Protein AF-A0A8S2ZDQ5-F1 (afdb_monomer_lite)

Foldseek 3Di:
DDDDDPQWDQDPVVRFTWGNPDDDDDDQKDWDQDPVRDIDIDGDAKDWDFADTHPVDGDIWMWGPPDPPFTATPVDRDGD

Structure (mmCIF, N/CA/C/O backbone):
data_AF-A0A8S2ZDQ5-F1
#
_entry.id   AF-A0A8S2ZDQ5-F1
#
loop_
_atom_site.group_PDB
_atom_site.id
_atom_site.type_symbol
_atom_site.label_atom_id
_atom_site.label_alt_id
_atom_site.label_comp_id
_atom_site.label_asym_id
_atom_site.label_entity_id
_atom_site.label_seq_id
_atom_site.pdbx_PDB_ins_code
_atom_site.Cartn_x
_atom_site.Cartn_y
_atom_site.Cartn_z
_atom_site.occupancy
_atom_site.B_iso_or_equiv
_atom_site.auth_seq_id
_atom_site.auth_comp_id
_atom_site.auth_asym_id
_atom_site.auth_atom_id
_atom_site.pdbx_PDB_model_num
ATOM 1 N N . LEU A 1 1 ? -8.716 8.663 7.831 1.00 90.44 1 LEU A N 1
ATOM 2 C CA . LEU A 1 1 ? -7.255 8.440 7.900 1.00 90.44 1 LEU A CA 1
ATOM 3 C C . LEU A 1 1 ? -6.765 7.992 6.529 1.00 90.44 1 LEU A C 1
ATOM 5 O O . LEU A 1 1 ? -7.380 7.099 5.963 1.00 90.44 1 LEU A O 1
ATOM 9 N N . ILE A 1 2 ? -5.708 8.608 5.997 1.00 94.38 2 ILE A N 1
ATOM 10 C CA . ILE A 1 2 ? -5.034 8.167 4.765 1.00 94.38 2 ILE A CA 1
ATOM 11 C C . ILE A 1 2 ? -3.613 7.769 5.156 1.00 94.38 2 ILE A C 1
ATOM 13 O O . ILE A 1 2 ? -2.906 8.562 5.774 1.00 94.38 2 ILE A O 1
ATOM 17 N N . LEU A 1 3 ? -3.207 6.546 4.816 1.00 93.81 3 LEU A N 1
ATOM 18 C CA . LEU A 1 3 ? -1.867 6.030 5.089 1.00 93.81 3 LEU A CA 1
ATOM 19 C C . LEU A 1 3 ? -1.108 5.872 3.773 1.00 93.81 3 LEU A C 1
ATOM 21 O O . LEU A 1 3 ? -1.536 5.127 2.895 1.00 93.81 3 LEU A O 1
ATOM 25 N N . LEU A 1 4 ? 0.030 6.557 3.647 1.00 94.81 4 LEU A N 1
ATOM 26 C CA . LEU A 1 4 ? 0.930 6.409 2.506 1.00 94.81 4 LEU A CA 1
ATOM 27 C C . LEU A 1 4 ? 2.093 5.490 2.883 1.00 94.81 4 LEU A C 1
ATOM 29 O O . LEU A 1 4 ? 2.987 5.873 3.638 1.00 94.81 4 LEU A O 1
ATOM 33 N N . LEU A 1 5 ? 2.109 4.284 2.318 1.00 94.44 5 LEU A N 1
ATOM 34 C CA . LEU A 1 5 ? 3.256 3.388 2.422 1.00 94.44 5 LEU A CA 1
ATOM 35 C C . LEU A 1 5 ? 4.364 3.882 1.484 1.00 94.44 5 LEU A C 1
ATOM 37 O O . LEU A 1 5 ? 4.221 3.829 0.261 1.00 94.44 5 LEU A O 1
ATOM 41 N N . LYS A 1 6 ? 5.484 4.346 2.049 1.00 94.62 6 LYS A N 1
ATOM 42 C CA . LYS A 1 6 ? 6.662 4.806 1.294 1.00 94.62 6 LYS A CA 1
ATOM 43 C C . LYS A 1 6 ? 7.400 3.624 0.661 1.00 94.62 6 LYS A C 1
ATOM 45 O O . LYS A 1 6 ? 8.436 3.192 1.151 1.00 94.62 6 LYS A O 1
ATOM 50 N N . ARG A 1 7 ? 6.844 3.084 -0.427 1.00 96.06 7 ARG A N 1
ATOM 51 C CA . ARG A 1 7 ? 7.421 1.934 -1.136 1.00 96.06 7 ARG A CA 1
ATOM 52 C C . ARG A 1 7 ? 8.546 2.297 -2.093 1.00 96.06 7 ARG A C 1
ATOM 54 O O . ARG A 1 7 ? 9.286 1.402 -2.452 1.00 96.06 7 ARG A O 1
ATOM 61 N N . PHE A 1 8 ? 8.698 3.551 -2.508 1.00 96.44 8 PHE A N 1
ATOM 62 C CA . PHE A 1 8 ? 9.812 3.969 -3.362 1.00 96.44 8 PHE A CA 1
ATOM 63 C C . PHE A 1 8 ? 10.840 4.741 -2.549 1.00 96.44 8 PHE A C 1
ATOM 65 O O . PHE A 1 8 ? 10.512 5.758 -1.936 1.00 96.44 8 PHE A O 1
ATOM 72 N N . VAL A 1 9 ? 12.078 4.254 -2.550 1.00 95.38 9 VAL A N 1
ATOM 73 C CA . VAL A 1 9 ? 13.178 4.816 -1.763 1.00 95.38 9 VAL A CA 1
ATOM 74 C C . VAL A 1 9 ? 14.344 5.119 -2.694 1.00 95.38 9 VAL A C 1
ATOM 76 O O . VAL A 1 9 ? 14.681 4.316 -3.560 1.00 95.38 9 VAL A O 1
ATOM 79 N N . HIS A 1 10 ? 14.949 6.296 -2.538 1.00 94.81 10 HIS A N 1
ATOM 80 C CA . HIS A 1 10 ? 16.115 6.683 -3.325 1.00 94.81 10 HIS A CA 1
ATOM 81 C C . HIS A 1 10 ? 17.350 5.907 -2.853 1.00 94.81 10 HIS A C 1
ATOM 83 O O . HIS A 1 10 ? 17.862 6.144 -1.753 1.00 94.81 10 HIS A O 1
ATOM 89 N N . ASN A 1 11 ? 17.855 5.014 -3.695 1.00 93.19 11 ASN A N 1
ATOM 90 C CA . ASN A 1 11 ? 19.113 4.325 -3.477 1.00 93.19 11 ASN A CA 1
ATOM 91 C C . ASN A 1 11 ? 20.267 5.257 -3.876 1.00 93.19 11 ASN A C 1
ATOM 93 O O . ASN A 1 11 ? 20.455 5.602 -5.041 1.00 93.19 11 ASN A O 1
ATOM 97 N N . ARG A 1 12 ? 21.054 5.686 -2.884 1.00 94.25 12 ARG A N 1
ATOM 98 C CA . ARG A 1 12 ? 22.176 6.617 -3.086 1.00 94.25 12 ARG A CA 1
ATOM 99 C C . ARG A 1 12 ? 23.355 6.000 -3.842 1.00 94.25 12 ARG A C 1
ATOM 101 O O . ARG A 1 12 ? 24.127 6.752 -4.418 1.00 94.25 12 ARG A O 1
ATOM 108 N N . LEU A 1 13 ? 23.492 4.674 -3.838 1.00 94.50 13 LEU A N 1
ATOM 109 C CA . LEU A 1 13 ? 24.568 3.976 -4.546 1.00 94.50 13 LEU A CA 1
ATOM 110 C C . LEU A 1 13 ? 24.278 3.903 -6.046 1.00 94.50 13 LEU A C 1
ATOM 112 O O . LEU A 1 13 ? 25.168 4.120 -6.860 1.00 94.50 13 LEU A O 1
ATOM 116 N N . THR A 1 14 ? 23.027 3.618 -6.411 1.00 91.88 14 THR A N 1
ATOM 117 C CA . THR A 1 14 ? 22.605 3.505 -7.816 1.00 91.88 14 THR A CA 1
ATOM 118 C C . THR A 1 14 ? 22.099 4.830 -8.392 1.00 91.88 14 THR A C 1
ATOM 120 O O . THR A 1 14 ? 21.959 4.949 -9.609 1.00 91.88 14 THR A O 1
ATOM 123 N N . GLY A 1 15 ? 21.814 5.823 -7.539 1.00 93.50 15 GLY A N 1
ATOM 124 C CA . GLY A 1 15 ? 21.230 7.113 -7.921 1.00 93.50 15 GLY A CA 1
ATOM 125 C C . GLY A 1 15 ? 19.786 7.005 -8.421 1.00 93.50 15 GLY A C 1
ATOM 126 O O . GLY A 1 15 ? 19.296 7.903 -9.104 1.00 93.50 15 GLY A O 1
ATOM 127 N N . LYS A 1 16 ? 19.114 5.880 -8.151 1.00 91.50 16 LYS A N 1
ATOM 128 C CA . LYS A 1 16 ? 17.779 5.558 -8.667 1.00 91.50 16 LYS A CA 1
ATOM 129 C C . LYS A 1 16 ? 16.796 5.327 -7.529 1.00 91.50 16 LYS A C 1
ATOM 131 O O . LYS A 1 16 ? 17.173 4.984 -6.413 1.00 91.50 16 LYS A O 1
ATOM 136 N N . TYR A 1 17 ? 15.511 5.490 -7.824 1.00 94.88 17 TYR A N 1
ATOM 137 C CA . TYR A 1 17 ? 14.454 5.054 -6.920 1.00 94.88 17 TYR A CA 1
ATOM 138 C C . TYR A 1 17 ? 14.179 3.571 -7.118 1.00 94.88 17 TYR A C 1
ATOM 140 O O . TYR A 1 17 ? 13.947 3.118 -8.239 1.00 94.88 17 TYR A O 1
ATOM 148 N N . GLU A 1 18 ? 14.162 2.839 -6.015 1.00 95.19 18 GLU A N 1
ATOM 149 C CA . GLU A 1 18 ? 13.911 1.406 -5.985 1.00 95.19 18 GLU A CA 1
ATOM 150 C C . GLU A 1 18 ? 12.654 1.131 -5.163 1.00 95.19 18 GLU A C 1
ATOM 152 O O . GLU A 1 18 ? 12.375 1.802 -4.161 1.00 95.19 18 GLU A O 1
ATOM 157 N N . LYS A 1 19 ? 11.856 0.164 -5.619 1.00 96.06 19 LYS A N 1
ATOM 158 C CA . LYS A 1 19 ? 10.649 -0.249 -4.914 1.00 96.06 19 LYS A CA 1
ATOM 159 C C . LYS A 1 19 ? 10.998 -1.261 -3.827 1.00 96.06 19 LYS A C 1
ATOM 161 O O . LYS A 1 19 ? 11.518 -2.330 -4.122 1.00 96.06 19 LYS A O 1
ATOM 166 N N . CYS A 1 20 ? 10.632 -0.962 -2.588 1.00 95.12 20 CYS A N 1
ATOM 167 C CA . CYS A 1 20 ? 10.607 -1.905 -1.481 1.00 95.12 20 CYS A CA 1
ATOM 168 C C . CYS A 1 20 ? 9.495 -2.940 -1.716 1.00 95.12 20 CYS A C 1
ATOM 170 O O . CYS A 1 20 ? 8.296 -2.616 -1.744 1.00 95.12 20 CYS A O 1
ATOM 172 N N . LEU A 1 21 ? 9.922 -4.188 -1.914 1.00 94.06 21 LEU A N 1
ATOM 173 C CA . LEU A 1 21 ? 9.062 -5.342 -2.179 1.00 94.06 21 LEU A CA 1
ATOM 174 C C . LEU A 1 21 ? 8.713 -6.123 -0.911 1.00 94.06 21 LEU A C 1
ATOM 176 O O . LEU A 1 21 ? 8.034 -7.145 -0.997 1.00 94.06 21 LEU A O 1
ATOM 180 N N . ASP A 1 22 ? 9.135 -5.630 0.254 1.00 95.06 22 ASP A N 1
ATOM 181 C CA . ASP A 1 22 ? 8.861 -6.286 1.521 1.00 95.06 22 ASP A CA 1
ATOM 182 C C . ASP A 1 22 ? 7.354 -6.451 1.719 1.00 95.06 22 ASP A C 1
ATOM 184 O O . ASP A 1 22 ? 6.534 -5.549 1.459 1.00 95.06 22 ASP A O 1
ATOM 188 N N . ARG A 1 23 ? 6.995 -7.647 2.187 1.00 93.31 23 ARG A N 1
ATOM 189 C CA . ARG A 1 23 ? 5.620 -7.987 2.518 1.00 93.31 23 ARG A CA 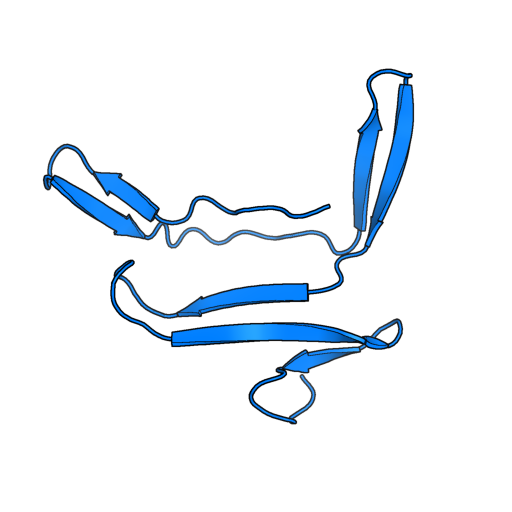1
ATOM 190 C C . ARG A 1 23 ? 5.178 -7.115 3.687 1.00 93.31 23 ARG A C 1
ATOM 192 O O . ARG A 1 23 ? 5.792 -7.117 4.747 1.00 93.31 23 ARG A O 1
ATOM 199 N N . THR A 1 24 ? 4.079 -6.394 3.500 1.00 90.75 24 THR A N 1
ATOM 200 C CA . THR A 1 24 ? 3.465 -5.567 4.543 1.00 90.75 24 THR A CA 1
ATOM 201 C C . THR A 1 24 ? 2.065 -6.081 4.812 1.00 90.75 24 THR A C 1
ATOM 203 O O . THR A 1 24 ? 1.277 -6.231 3.879 1.00 90.75 24 THR A O 1
ATOM 206 N N . THR A 1 25 ? 1.746 -6.325 6.075 1.00 90.50 25 THR A N 1
ATOM 207 C CA . THR A 1 25 ? 0.392 -6.652 6.527 1.00 90.50 25 THR A CA 1
ATOM 208 C C . THR A 1 25 ? -0.256 -5.400 7.099 1.00 90.50 25 THR A C 1
ATOM 210 O O . THR A 1 25 ? 0.312 -4.765 7.985 1.00 90.50 25 THR A O 1
ATOM 213 N N . LEU A 1 26 ? -1.435 -5.041 6.593 1.00 87.00 26 LEU A N 1
ATOM 214 C CA . LEU A 1 26 ? -2.254 -3.968 7.148 1.00 87.00 26 LEU A CA 1
ATOM 215 C C . LEU A 1 26 ? -3.430 -4.601 7.896 1.00 87.00 26 LEU A C 1
ATOM 217 O O . LEU A 1 26 ? -4.120 -5.432 7.302 1.00 87.00 26 LEU A O 1
ATOM 221 N N . PRO A 1 27 ? -3.660 -4.251 9.171 1.00 90.62 27 PRO A N 1
ATOM 222 C CA . PRO A 1 27 ? -4.829 -4.736 9.886 1.00 90.62 27 PRO A CA 1
ATOM 223 C C . PRO A 1 27 ? -6.098 -4.076 9.334 1.00 90.62 27 PRO A C 1
ATOM 225 O O . PRO A 1 27 ? -6.073 -2.932 8.875 1.00 90.62 27 PRO A O 1
ATOM 228 N N . GLU A 1 28 ? -7.220 -4.787 9.412 1.00 89.31 28 GLU A N 1
ATOM 229 C CA . GLU A 1 28 ? -8.527 -4.249 9.025 1.00 89.31 28 GLU A CA 1
ATOM 230 C C . GLU A 1 28 ? -8.978 -3.119 9.963 1.00 89.31 28 GLU A C 1
ATOM 232 O O . GLU A 1 28 ? -9.587 -2.147 9.522 1.00 89.31 28 GLU A O 1
ATOM 237 N N . LEU A 1 29 ? -8.645 -3.220 11.252 1.00 92.81 29 LEU A N 1
ATOM 238 C CA . LEU A 1 29 ? -8.934 -2.213 12.266 1.00 92.81 29 LEU A CA 1
ATOM 239 C C . LEU A 1 29 ? -7.627 -1.630 12.810 1.00 92.81 29 LEU A C 1
ATOM 241 O O . LEU A 1 29 ? -6.752 -2.360 13.271 1.00 92.81 29 LEU A O 1
ATOM 245 N N . ILE A 1 30 ? -7.512 -0.305 12.794 1.00 94.25 30 ILE A N 1
ATOM 246 C CA . ILE A 1 30 ? -6.406 0.437 13.401 1.00 94.25 30 ILE A CA 1
ATOM 247 C C . ILE A 1 30 ? -6.965 1.259 14.554 1.00 94.25 30 ILE A C 1
ATOM 249 O O . ILE A 1 30 ? -7.889 2.048 14.361 1.00 94.25 30 ILE A O 1
ATOM 253 N N . GLN A 1 31 ? -6.375 1.118 15.737 1.00 95.00 31 GLN A N 1
ATOM 254 C CA . GLN A 1 31 ? -6.650 1.986 16.879 1.00 95.00 31 GLN A CA 1
ATOM 255 C C . GLN A 1 31 ? -5.487 2.952 17.072 1.00 95.00 31 GLN A C 1
ATOM 257 O O . GLN A 1 31 ? -4.334 2.532 17.151 1.00 95.00 31 GLN A O 1
ATOM 262 N N . LEU A 1 32 ? -5.790 4.245 17.138 1.00 93.81 32 LEU A N 1
ATOM 263 C CA . LEU A 1 32 ? -4.810 5.299 17.371 1.00 93.81 32 LEU A CA 1
ATOM 264 C C . LEU A 1 32 ? -5.128 6.013 18.679 1.00 93.81 32 LEU A C 1
ATOM 266 O O . LEU A 1 32 ? -6.279 6.378 18.922 1.00 93.81 32 LEU A O 1
ATOM 270 N N . LEU A 1 33 ? -4.096 6.231 19.491 1.00 95.56 33 LEU A N 1
ATOM 271 C CA . LEU A 1 33 ? -4.165 7.100 20.657 1.00 95.56 33 LEU A CA 1
ATOM 272 C C . LEU A 1 33 ? -3.962 8.546 20.203 1.00 95.56 33 LEU A C 1
ATOM 274 O O . LEU A 1 33 ? -2.993 8.854 19.506 1.00 95.56 33 LEU A O 1
ATOM 278 N N . THR A 1 34 ? -4.885 9.428 20.564 1.00 91.56 34 THR A N 1
ATOM 279 C CA . THR A 1 34 ? -4.740 10.860 20.298 1.00 91.56 34 THR A CA 1
ATOM 280 C C . THR A 1 34 ? -3.912 11.542 21.383 1.00 91.56 34 THR A C 1
ATOM 282 O O . THR A 1 34 ? -3.690 10.999 22.463 1.00 91.56 34 THR A O 1
ATOM 285 N N . VAL A 1 35 ? -3.510 12.785 21.116 1.00 93.31 35 VAL A N 1
ATOM 286 C CA . VAL A 1 35 ? -2.840 13.655 22.097 1.00 93.31 35 VAL A CA 1
ATOM 287 C C . VAL A 1 35 ? -3.667 13.907 23.365 1.00 93.31 35 VAL A C 1
ATOM 289 O O . VAL A 1 35 ? -3.095 14.258 24.387 1.00 93.31 35 VAL A O 1
ATOM 292 N N . ASN A 1 36 ? -4.986 13.698 23.312 1.00 94.06 36 ASN A N 1
ATOM 293 C CA . ASN A 1 36 ? -5.897 13.860 24.448 1.00 94.06 36 ASN A CA 1
ATOM 294 C C . ASN A 1 36 ? -6.200 12.521 25.144 1.00 94.06 36 ASN A C 1
ATOM 296 O O . ASN A 1 36 ? -7.241 12.391 25.781 1.00 94.06 36 ASN A O 1
ATOM 300 N N . GLU A 1 37 ? -5.354 11.506 24.947 1.00 92.62 37 GLU A N 1
ATOM 301 C CA . GLU A 1 37 ? -5.500 10.158 25.519 1.00 92.62 37 GLU A CA 1
ATOM 302 C C . GLU A 1 37 ? -6.800 9.433 25.123 1.00 92.62 37 GLU A C 1
ATOM 304 O O . GLU A 1 37 ? -7.221 8.464 25.752 1.00 92.62 37 GLU A O 1
ATOM 309 N N . THR A 1 38 ? -7.442 9.862 24.034 1.00 95.25 38 THR A N 1
ATOM 310 C CA . THR A 1 38 ? -8.626 9.183 23.497 1.00 95.25 38 THR A CA 1
ATOM 311 C C . THR A 1 38 ? -8.232 8.171 22.430 1.00 95.25 38 THR A C 1
ATOM 313 O O . THR A 1 38 ? -7.399 8.447 21.566 1.00 95.25 38 THR A O 1
ATOM 316 N N . HIS A 1 39 ? -8.854 6.993 22.464 1.00 94.88 39 HIS A N 1
ATOM 317 C CA . HIS A 1 39 ? -8.686 5.981 21.425 1.00 94.88 39 HIS A CA 1
ATOM 318 C C . HIS A 1 39 ? -9.674 6.220 20.283 1.00 94.88 39 HIS A C 1
ATOM 320 O O . HIS A 1 39 ? -10.887 6.240 20.490 1.00 94.88 39 HIS A O 1
ATOM 326 N N . ILE A 1 40 ? -9.160 6.347 19.060 1.00 95.62 40 ILE A N 1
ATOM 327 C CA . ILE A 1 40 ? -9.971 6.430 17.843 1.00 95.62 40 ILE A CA 1
ATOM 328 C C . ILE A 1 40 ? -9.714 5.193 16.991 1.00 95.62 40 ILE A C 1
ATOM 330 O O . ILE A 1 40 ? -8.568 4.858 16.686 1.00 95.62 40 ILE A O 1
ATOM 334 N N . SER A 1 41 ? -10.797 4.533 16.584 1.00 95.00 41 SER A N 1
ATOM 335 C CA . SER A 1 41 ? -10.755 3.355 15.719 1.00 95.00 41 SER A CA 1
ATOM 336 C C . SER A 1 41 ? -11.029 3.730 14.264 1.00 95.00 41 SER A C 1
ATOM 338 O O . SER A 1 41 ? -11.974 4.457 13.965 1.00 95.00 41 SER A O 1
ATOM 340 N N . TYR A 1 42 ? -10.227 3.191 13.352 1.00 94.00 42 TYR A N 1
ATOM 341 C CA . TYR A 1 42 ? -10.388 3.314 11.908 1.00 94.00 42 TYR A CA 1
ATOM 342 C C . TYR A 1 42 ? -10.505 1.921 11.302 1.00 94.00 42 TYR A C 1
ATOM 344 O O . TYR A 1 42 ? -9.618 1.093 11.494 1.00 94.00 42 TYR A O 1
ATOM 352 N N . ARG A 1 43 ? -11.575 1.674 10.543 1.00 92.19 43 ARG A N 1
ATOM 353 C CA . ARG A 1 43 ? -11.703 0.473 9.712 1.00 92.19 43 ARG A CA 1
ATOM 354 C C . ARG A 1 43 ? -11.150 0.763 8.321 1.00 92.19 43 ARG A C 1
ATOM 356 O O . ARG A 1 43 ? -11.386 1.845 7.773 1.00 92.19 43 ARG A O 1
ATOM 363 N N . LEU A 1 44 ? -10.413 -0.185 7.758 1.00 91.69 44 LEU A N 1
ATOM 364 C CA . LEU A 1 44 ? -9.941 -0.140 6.384 1.00 91.69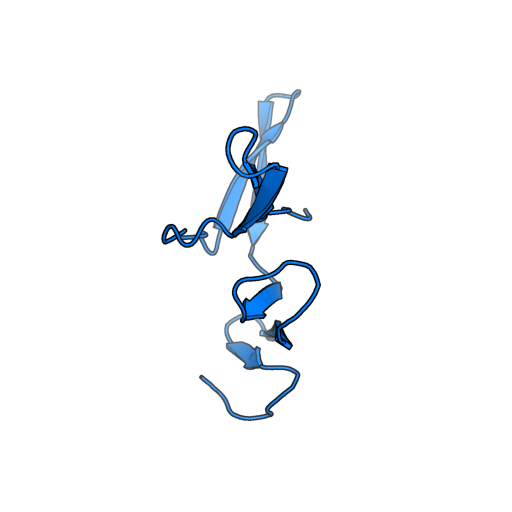 44 LEU A CA 1
ATOM 365 C C . LEU A 1 44 ? -11.142 0.033 5.447 1.00 91.69 44 LEU A C 1
ATOM 367 O O . LEU A 1 44 ? -12.195 -0.554 5.663 1.00 91.69 44 LEU A O 1
ATOM 371 N N . LYS A 1 45 ? -11.003 0.884 4.430 1.00 92.56 45 LYS A N 1
ATOM 372 C CA . LYS A 1 45 ? -12.073 1.128 3.447 1.00 92.56 45 LYS A CA 1
ATOM 373 C C . LYS A 1 45 ? -11.620 1.020 2.007 1.00 92.56 45 LYS A C 1
ATOM 375 O O . LYS A 1 45 ? -12.426 0.697 1.145 1.00 92.56 45 LYS A O 1
ATOM 380 N N . ALA A 1 46 ? -10.354 1.299 1.735 1.00 93.06 46 ALA A N 1
ATOM 381 C CA . ALA A 1 46 ? -9.802 1.173 0.404 1.00 93.06 46 ALA A CA 1
ATOM 382 C C . ALA A 1 46 ? -8.301 0.909 0.471 1.00 93.06 46 ALA A C 1
ATOM 384 O O . ALA A 1 46 ? -7.626 1.342 1.408 1.00 93.06 46 ALA A O 1
ATOM 385 N N . ILE A 1 47 ? -7.790 0.239 -0.556 1.00 93.94 47 ILE A N 1
ATOM 386 C CA . ILE A 1 47 ? -6.368 0.008 -0.782 1.00 93.94 47 ILE A CA 1
ATOM 387 C C . ILE A 1 47 ? -6.070 0.405 -2.222 1.00 93.94 47 ILE A C 1
ATOM 389 O O . ILE A 1 47 ? -6.726 -0.078 -3.141 1.00 93.94 47 ILE A O 1
ATOM 393 N N . VAL A 1 48 ? -5.058 1.247 -2.420 1.00 95.19 48 VAL A N 1
ATOM 394 C CA . VAL A 1 48 ? -4.477 1.498 -3.742 1.00 95.19 48 VAL A CA 1
ATOM 395 C C . VAL A 1 48 ? -3.210 0.667 -3.858 1.00 95.19 48 VAL A C 1
ATOM 397 O O . VAL A 1 48 ? -2.304 0.777 -3.028 1.00 95.19 48 VAL A O 1
ATOM 400 N N . VAL A 1 49 ? -3.147 -0.170 -4.886 1.00 95.00 49 VAL A N 1
ATOM 401 C CA . VAL A 1 49 ? -2.027 -1.068 -5.140 1.00 95.00 49 VAL A CA 1
ATOM 402 C C . VAL A 1 49 ? -1.294 -0.610 -6.387 1.00 95.00 49 VAL A C 1
ATOM 404 O O . VAL A 1 49 ? -1.898 -0.326 -7.417 1.00 95.00 49 VAL A O 1
ATOM 407 N N . HIS A 1 50 ? 0.031 -0.566 -6.287 1.00 96.00 50 HIS A N 1
ATOM 408 C CA . HIS A 1 50 ? 0.913 -0.401 -7.430 1.00 96.00 50 HIS A CA 1
ATOM 409 C C . HIS A 1 50 ? 1.570 -1.742 -7.768 1.00 96.00 50 HIS A C 1
ATOM 411 O O . HIS A 1 50 ? 2.271 -2.313 -6.924 1.00 96.00 50 HIS A O 1
ATOM 417 N N . HIS A 1 51 ? 1.423 -2.207 -9.005 1.00 94.69 51 HIS A N 1
ATOM 418 C CA . HIS A 1 51 ? 2.092 -3.389 -9.542 1.00 94.69 51 HIS A CA 1
ATOM 419 C C . HIS A 1 51 ? 3.127 -2.987 -10.600 1.00 94.69 51 HIS A C 1
ATOM 421 O O . HIS A 1 51 ? 2.804 -2.299 -11.558 1.00 94.69 51 HIS A O 1
ATOM 427 N N . GLY A 1 52 ? 4.382 -3.402 -10.422 1.00 95.44 52 GLY A N 1
ATOM 428 C CA . GLY A 1 52 ? 5.529 -2.921 -11.205 1.00 95.44 52 GLY A CA 1
ATOM 429 C C . GLY A 1 52 ? 6.713 -2.542 -10.315 1.00 95.44 52 GLY A C 1
ATOM 430 O O . GLY A 1 52 ? 6.532 -2.319 -9.115 1.00 95.44 52 GLY A O 1
ATOM 431 N N . LEU A 1 53 ? 7.922 -2.504 -10.884 1.00 93.81 53 LEU A N 1
ATOM 432 C CA . LEU A 1 53 ? 9.175 -2.267 -10.146 1.00 93.81 53 LEU A CA 1
ATOM 433 C C . LEU A 1 53 ? 9.609 -0.795 -10.109 1.00 93.81 53 LEU A C 1
ATOM 435 O O . LEU A 1 53 ? 10.296 -0.386 -9.179 1.00 93.81 53 LEU A O 1
ATOM 439 N N . SER A 1 54 ? 9.220 -0.001 -11.105 1.00 92.56 54 SER A N 1
ATOM 440 C CA . SER A 1 54 ? 9.590 1.413 -11.215 1.00 92.56 54 SER A CA 1
ATOM 441 C C . SER A 1 54 ? 8.497 2.308 -10.642 1.00 92.56 54 SER A C 1
ATOM 443 O O . SER A 1 54 ? 7.342 1.910 -10.584 1.00 92.56 54 SER A O 1
ATOM 445 N N . MET A 1 55 ? 8.833 3.534 -10.244 1.00 91.19 55 MET A N 1
ATOM 446 C CA . MET A 1 55 ? 7.813 4.541 -9.914 1.00 91.19 55 MET A CA 1
ATOM 447 C C . MET A 1 55 ? 7.170 5.159 -11.161 1.00 91.19 55 MET A C 1
ATOM 449 O O . MET A 1 55 ? 6.061 5.675 -11.086 1.00 91.19 55 MET A O 1
ATOM 453 N N . ASN A 1 56 ? 7.859 5.078 -12.304 1.00 91.56 56 ASN A N 1
ATOM 454 C CA . ASN A 1 56 ? 7.442 5.683 -13.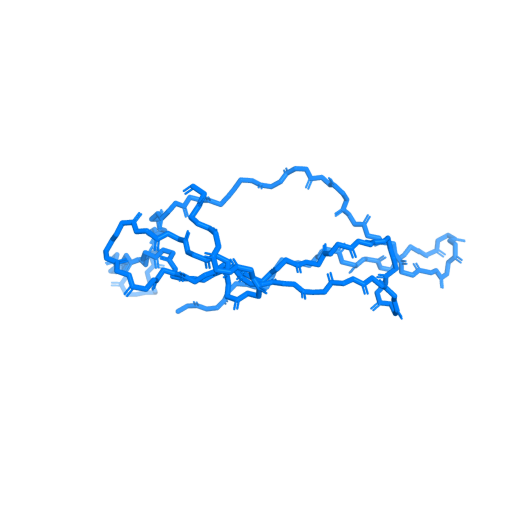572 1.00 91.56 56 ASN A CA 1
ATOM 455 C C . ASN A 1 56 ? 6.793 4.671 -14.531 1.00 91.56 56 ASN A C 1
ATOM 457 O O . ASN A 1 56 ? 6.470 5.019 -15.663 1.00 91.56 56 ASN A O 1
ATOM 461 N N . SER A 1 57 ? 6.656 3.407 -14.127 1.00 92.81 57 SER A N 1
ATOM 462 C CA . SER A 1 57 ? 5.993 2.373 -14.920 1.00 92.81 57 SER A CA 1
ATOM 463 C C . SER A 1 57 ? 5.321 1.343 -14.024 1.00 92.81 57 SER A C 1
ATOM 465 O O . SER A 1 57 ? 5.719 1.150 -12.878 1.00 92.81 57 SER A O 1
ATOM 467 N N . GLY A 1 58 ? 4.315 0.661 -14.563 1.00 93.44 58 GLY A N 1
ATOM 468 C CA . GLY A 1 58 ? 3.515 -0.308 -13.828 1.00 93.44 58 GLY A CA 1
ATOM 469 C C . GLY A 1 58 ? 2.028 -0.089 -14.057 1.00 93.44 58 GLY A C 1
ATOM 470 O O . GLY A 1 58 ? 1.619 0.584 -15.003 1.00 93.44 58 GLY A O 1
ATOM 471 N N . HIS A 1 59 ? 1.223 -0.675 -13.183 1.00 95.62 59 HIS A N 1
ATOM 472 C CA . HIS A 1 59 ? -0.224 -0.593 -13.212 1.00 95.62 59 HIS A CA 1
ATOM 473 C C . HIS A 1 59 ? -0.760 -0.334 -11.807 1.00 95.62 59 HIS A C 1
ATOM 475 O O . HIS A 1 59 ? -0.303 -0.941 -10.835 1.00 95.62 59 HIS A O 1
ATOM 481 N N . TYR A 1 60 ? -1.725 0.574 -11.708 1.00 95.06 60 TYR A N 1
ATOM 482 C CA . TYR A 1 60 ? -2.407 0.889 -10.462 1.00 95.06 60 TYR A CA 1
ATOM 483 C C . TYR A 1 60 ? -3.819 0.322 -10.498 1.00 95.06 60 TYR A C 1
ATOM 485 O O . TYR A 1 60 ? -4.537 0.497 -11.480 1.00 95.06 60 TYR A O 1
ATOM 493 N N . TYR A 1 61 ? -4.223 -0.312 -9.406 1.00 94.69 61 TYR A N 1
ATOM 494 C CA . TYR A 1 61 ? -5.596 -0.753 -9.188 1.00 94.69 61 TYR A CA 1
ATOM 495 C C . TYR A 1 61 ? -5.999 -0.509 -7.740 1.00 94.69 61 TYR A C 1
ATOM 497 O O . TYR A 1 61 ? -5.155 -0.224 -6.883 1.00 94.69 61 TYR A O 1
ATOM 505 N N . ALA A 1 62 ? -7.301 -0.553 -7.477 1.00 94.00 62 ALA A N 1
ATOM 506 C CA . ALA A 1 62 ? -7.840 -0.230 -6.171 1.00 94.00 62 ALA A CA 1
ATOM 507 C C . ALA A 1 62 ? -8.905 -1.234 -5.740 1.00 94.00 62 ALA A C 1
ATOM 509 O O . ALA A 1 62 ? -9.849 -1.508 -6.479 1.00 94.00 62 ALA A O 1
ATOM 510 N N . PHE A 1 63 ? -8.781 -1.691 -4.499 1.00 90.94 63 PHE A N 1
ATOM 511 C CA . PHE A 1 63 ? -9.840 -2.407 -3.804 1.00 90.94 63 PHE A CA 1
ATOM 512 C C . PHE A 1 63 ? -10.587 -1.424 -2.922 1.00 90.94 63 PHE A C 1
ATOM 514 O O . PHE A 1 63 ? -9.963 -0.647 -2.194 1.00 90.94 63 PHE A O 1
ATOM 521 N N . VAL A 1 64 ? -11.913 -1.444 -2.977 1.00 90.25 64 VAL A N 1
ATOM 522 C CA . VAL A 1 64 ? -12.757 -0.579 -2.150 1.00 90.25 64 VAL A CA 1
ATOM 523 C C . VAL A 1 64 ? -13.827 -1.423 -1.482 1.00 90.25 64 VAL A C 1
ATOM 525 O O . VAL A 1 64 ? -14.484 -2.229 -2.133 1.00 90.25 64 VAL A O 1
ATOM 528 N N . MET A 1 65 ? -14.013 -1.218 -0.180 1.00 86.06 65 MET A N 1
ATOM 529 C CA . MET A 1 65 ? -15.144 -1.777 0.546 1.00 86.06 65 MET A CA 1
ATOM 530 C C . MET A 1 65 ? -16.404 -1.010 0.174 1.00 86.06 65 MET A C 1
ATOM 532 O O . MET A 1 65 ? -16.586 0.135 0.599 1.00 86.06 65 MET A O 1
ATOM 536 N N . CYS A 1 66 ? -17.260 -1.642 -0.623 1.00 73.19 66 CYS A N 1
ATOM 537 C CA . CYS A 1 66 ? -18.560 -1.088 -0.995 1.00 73.19 66 CYS A CA 1
ATOM 538 C C . CYS A 1 66 ? -19.591 -1.302 0.122 1.00 73.19 66 CYS A C 1
ATOM 540 O O . CYS A 1 66 ? -20.343 -0.383 0.433 1.00 73.19 66 CYS A O 1
ATOM 542 N N . ASN A 1 67 ? -19.554 -2.468 0.775 1.00 71.38 67 ASN A N 1
ATOM 543 C CA . ASN A 1 67 ? -20.408 -2.825 1.908 1.00 71.38 67 ASN A CA 1
ATOM 544 C C . ASN A 1 67 ? -19.561 -3.155 3.143 1.00 71.38 67 ASN A C 1
ATOM 546 O O . ASN A 1 67 ? -18.333 -3.077 3.105 1.00 71.38 67 ASN A O 1
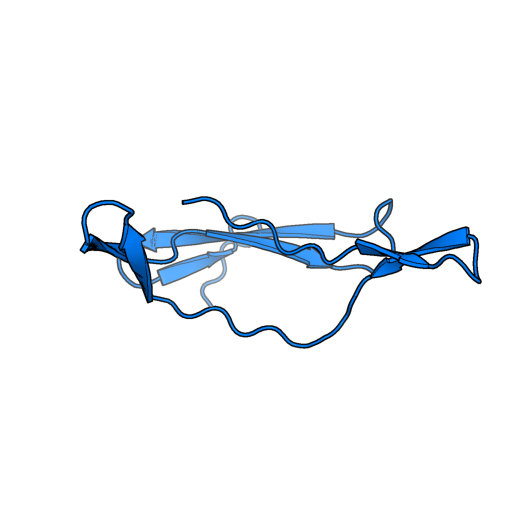ATOM 550 N N . ASN A 1 68 ? -20.213 -3.455 4.269 1.00 65.56 68 ASN A N 1
ATOM 551 C CA . ASN A 1 68 ? -19.513 -3.635 5.538 1.00 65.56 68 ASN A CA 1
ATOM 552 C C . ASN A 1 68 ? -18.516 -4.795 5.551 1.00 65.56 68 ASN A C 1
ATOM 554 O O . ASN A 1 68 ? -17.645 -4.721 6.404 1.00 65.56 68 ASN A O 1
ATOM 558 N N . ASP A 1 69 ? -18.550 -5.750 4.615 1.00 64.31 69 ASP A N 1
ATOM 559 C CA . ASP A 1 69 ? -17.645 -6.910 4.654 1.00 64.31 69 ASP A CA 1
ATOM 560 C C . ASP A 1 69 ? -16.982 -7.282 3.308 1.00 64.31 69 ASP A C 1
ATOM 562 O O . ASP A 1 69 ? -16.041 -8.069 3.308 1.00 64.31 69 ASP A O 1
ATOM 566 N N . ASP A 1 70 ? -17.355 -6.655 2.181 1.00 68.75 70 ASP A N 1
ATOM 567 C CA . ASP A 1 70 ? -16.840 -7.045 0.854 1.00 68.75 70 ASP A CA 1
ATOM 568 C C . ASP A 1 70 ? -15.901 -5.991 0.245 1.00 68.75 70 ASP A C 1
ATOM 570 O O . ASP A 1 70 ? -16.316 -4.866 -0.067 1.00 68.75 70 ASP A O 1
ATOM 574 N N . LEU A 1 71 ? -14.634 -6.370 0.032 1.00 67.69 71 LEU A N 1
ATOM 575 C CA . LEU A 1 71 ? -13.658 -5.633 -0.780 1.00 67.69 71 LEU A CA 1
ATOM 576 C C . LEU A 1 71 ? -13.829 -6.019 -2.252 1.00 67.69 71 LEU A C 1
ATOM 578 O O . LEU A 1 71 ? -13.627 -7.170 -2.621 1.00 67.69 71 LEU A O 1
ATOM 582 N N . VAL A 1 72 ? -14.141 -5.047 -3.105 1.00 69.94 72 VAL A N 1
ATOM 583 C CA . VAL A 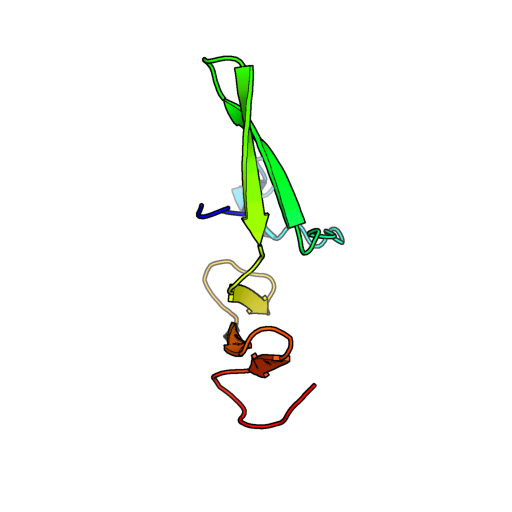1 72 ? -14.310 -5.280 -4.546 1.00 69.94 72 VAL A CA 1
ATOM 584 C C . VAL A 1 72 ? -13.174 -4.596 -5.303 1.00 69.94 72 VAL A C 1
ATOM 586 O O . VAL A 1 72 ? -12.847 -3.438 -5.013 1.00 69.94 72 VAL A O 1
ATOM 589 N N . ASP A 1 73 ? -12.562 -5.298 -6.263 1.00 70.06 73 ASP A N 1
ATOM 590 C CA . ASP A 1 73 ? -11.686 -4.662 -7.252 1.00 70.06 73 ASP A CA 1
ATOM 591 C C . ASP A 1 73 ? -12.543 -3.727 -8.109 1.00 70.06 73 ASP A C 1
ATOM 593 O O . ASP A 1 73 ? -13.443 -4.151 -8.831 1.00 70.06 73 ASP A O 1
ATOM 597 N N . LYS A 1 74 ? -12.294 -2.420 -8.020 1.00 60.03 74 LYS A N 1
ATOM 598 C CA . LYS A 1 74 ? -13.075 -1.453 -8.798 1.00 60.03 74 LYS A CA 1
ATOM 599 C C . LYS A 1 74 ? -12.801 -1.537 -10.298 1.00 60.03 74 LYS A C 1
ATOM 601 O O . LYS A 1 74 ? -13.619 -1.045 -11.071 1.00 60.03 74 LYS A O 1
ATOM 606 N N . ASN A 1 75 ? -11.677 -2.129 -10.699 1.00 56.25 75 ASN A N 1
ATOM 607 C CA . ASN A 1 75 ? -11.257 -2.210 -12.093 1.00 56.25 75 ASN A CA 1
ATOM 608 C C . ASN A 1 75 ? -11.610 -3.557 -12.746 1.00 56.25 75 ASN A C 1
ATOM 610 O O . ASN A 1 75 ? -11.684 -3.618 -13.970 1.00 56.25 75 ASN A O 1
ATOM 614 N N . ASN A 1 76 ? -11.886 -4.601 -11.959 1.00 52.81 76 ASN A N 1
ATOM 615 C CA . ASN A 1 76 ? -12.455 -5.868 -12.417 1.00 52.81 76 ASN A CA 1
ATOM 616 C C . ASN A 1 76 ? -13.603 -6.249 -11.483 1.00 52.81 76 ASN A C 1
ATOM 618 O O . ASN A 1 76 ? -13.361 -6.610 -10.340 1.00 52.81 76 ASN A O 1
ATOM 622 N N . ALA A 1 77 ? -14.844 -6.208 -11.966 1.00 42.38 77 ALA A N 1
ATOM 623 C CA . ALA A 1 77 ? -16.050 -6.536 -11.199 1.00 42.38 77 ALA A CA 1
ATOM 624 C C . ALA A 1 77 ? -16.187 -8.041 -10.859 1.00 42.38 77 ALA A C 1
ATOM 626 O O . ALA A 1 77 ? -17.256 -8.623 -11.015 1.00 42.38 77 ALA A O 1
ATOM 627 N N . ASN A 1 78 ? -15.108 -8.679 -10.409 1.00 39.44 78 ASN A N 1
ATOM 628 C CA . ASN A 1 78 ? -15.084 -10.045 -9.919 1.00 39.44 78 ASN A CA 1
ATOM 629 C C . ASN A 1 78 ? -14.785 -10.006 -8.417 1.00 39.44 78 ASN A C 1
ATOM 631 O O . ASN A 1 78 ? -13.773 -9.452 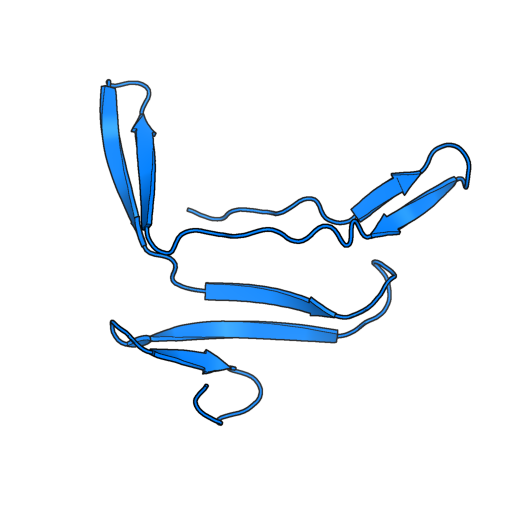-7.986 1.00 39.44 78 ASN A O 1
ATOM 635 N N . HIS A 1 79 ? -15.708 -10.564 -7.636 1.00 39.59 79 HIS A N 1
ATOM 636 C CA . HIS A 1 79 ? -15.575 -10.748 -6.193 1.00 39.59 79 HIS A CA 1
ATOM 637 C C . HIS A 1 79 ? -14.327 -11.594 -5.880 1.00 39.59 79 HIS A C 1
ATOM 639 O O . HIS A 1 79 ? -14.083 -12.591 -6.563 1.00 39.59 79 HIS A O 1
ATOM 645 N N . ILE A 1 80 ? -13.548 -11.185 -4.873 1.00 43.69 80 ILE A N 1
ATOM 646 C CA . ILE A 1 80 ? -12.456 -11.974 -4.277 1.00 43.69 80 ILE A CA 1
ATOM 647 C C . ILE A 1 80 ? -12.966 -12.570 -2.973 1.00 43.69 80 ILE A C 1
ATOM 649 O O . ILE A 1 80 ? -13.606 -11.804 -2.220 1.00 43.69 80 ILE A O 1
#

Secondary structure (DSSP, 8-state):
-------EEEETTTTEEEE--------SEEEEE-TTS-EEEEE--EEEEEESSSSSSSEEEEEEESSSS-EEESSS--B-

Radius of gyration: 16.18 Å; chains: 1; bounding box: 45×26×40 Å

InterPro domains:
  IPR001394 Peptidase C19, ubiquitin carboxyl-terminal hydrolase [PF00443] (1-65)
  IPR018200 Ubiquitin specific protease, conserved site [PS00973] (42-60)
  IPR028889 Ubiquitin specific protease UPS, catalytic domain [PS50235] (1-80)
  IPR038765 Papain-like cysteine peptidase superfamily [SSF54001] (1-76)

Sequence (80 aa):
LILLLKRFVHNRLTGKYEKCLDRTTLPELIQLLTVNETHISYRLKAIVVHHGLSMNSGHYYAFVMCNNDDLVDKNNANHI

pLDDT: mean 87.01, std 14.54, range [39.44, 96.44]

Organism: NCBI:txid392030